Protein AF-A0A917Z8B4-F1 (afdb_monomer)

Structure (mmCIF, N/CA/C/O backbone):
data_AF-A0A917Z8B4-F1
#
_entry.id   AF-A0A917Z8B4-F1
#
loop_
_atom_site.group_PDB
_atom_site.id
_atom_site.type_symbol
_atom_site.label_atom_id
_atom_site.label_alt_id
_atom_site.label_comp_id
_atom_site.label_asym_id
_atom_site.label_entity_id
_atom_site.label_seq_id
_atom_site.pdbx_PDB_ins_code
_atom_site.Cartn_x
_atom_site.Cartn_y
_atom_site.Cartn_z
_atom_site.occupancy
_atom_site.B_iso_or_equiv
_atom_site.auth_seq_id
_atom_site.auth_comp_id
_atom_site.auth_asym_id
_atom_site.auth_atom_id
_atom_site.pdbx_PDB_model_num
ATOM 1 N N . MET A 1 1 ? 11.035 25.679 -66.181 1.00 44.72 1 MET A N 1
ATOM 2 C CA . MET A 1 1 ? 10.700 24.884 -64.980 1.00 44.72 1 MET A CA 1
ATOM 3 C C . MET A 1 1 ? 11.569 25.424 -63.856 1.00 44.72 1 MET A C 1
ATOM 5 O O . MET A 1 1 ? 12.742 25.110 -63.830 1.00 44.72 1 MET A O 1
ATOM 9 N N . TRP A 1 2 ? 11.147 26.369 -63.023 1.00 44.72 2 TRP A N 1
ATOM 10 C CA . TRP A 1 2 ? 9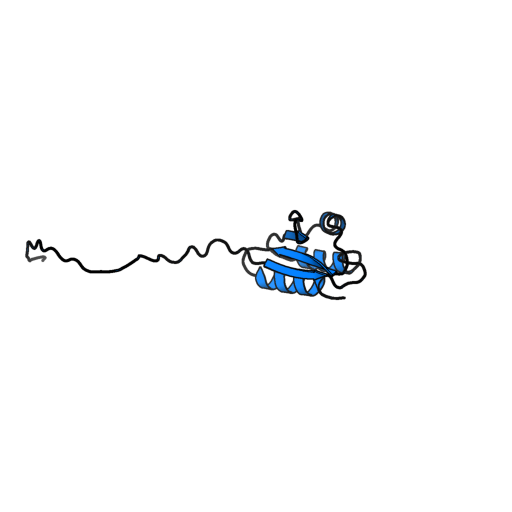.811 26.714 -62.537 1.00 44.72 2 TRP A CA 1
ATOM 11 C C . TRP A 1 2 ? 9.504 28.192 -62.792 1.00 44.72 2 TRP A C 1
ATOM 13 O O . TRP A 1 2 ? 10.348 29.051 -62.566 1.00 44.72 2 TRP A O 1
ATOM 23 N N . GLY A 1 3 ? 8.317 28.459 -63.328 1.00 38.75 3 GLY A N 1
ATOM 24 C CA . GLY A 1 3 ? 7.800 29.804 -63.521 1.00 38.75 3 GLY A CA 1
ATOM 25 C C . GLY A 1 3 ? 6.775 30.153 -62.451 1.00 38.75 3 GLY A C 1
ATOM 26 O O . GLY A 1 3 ? 6.133 29.254 -61.914 1.00 38.75 3 GLY A O 1
ATOM 27 N N . MET A 1 4 ? 6.595 31.469 -62.297 1.00 42.03 4 MET A N 1
ATOM 28 C CA . MET A 1 4 ? 5.368 32.150 -61.867 1.00 42.03 4 MET A CA 1
ATOM 29 C C . MET A 1 4 ? 4.984 31.989 -60.384 1.00 42.03 4 MET A C 1
ATOM 31 O O . MET A 1 4 ? 5.083 30.917 -59.817 1.00 42.03 4 MET A O 1
ATOM 35 N N . SER A 1 5 ? 4.435 32.976 -59.686 1.00 41.66 5 SER A N 1
ATOM 36 C CA . SER A 1 5 ? 4.150 34.390 -59.943 1.00 41.66 5 SER A CA 1
ATOM 37 C C . SER A 1 5 ? 3.383 34.891 -58.710 1.00 41.66 5 SER A C 1
ATOM 39 O O . SER A 1 5 ? 2.637 34.106 -58.131 1.00 41.66 5 SER A O 1
ATOM 41 N N . CYS A 1 6 ? 3.463 36.199 -58.435 1.00 38.22 6 CYS A N 1
ATOM 42 C CA . CYS A 1 6 ? 2.499 37.001 -57.659 1.00 38.22 6 CYS A CA 1
ATOM 43 C C . CYS A 1 6 ? 2.377 36.702 -56.147 1.00 38.22 6 CYS A C 1
ATOM 45 O O . CYS A 1 6 ? 2.420 35.565 -55.714 1.00 38.22 6 CYS A O 1
ATOM 47 N N . SER A 1 7 ? 2.125 37.648 -55.249 1.00 43.62 7 SER A N 1
ATOM 48 C CA . SER A 1 7 ? 2.038 39.109 -55.284 1.00 43.62 7 SER A CA 1
ATOM 49 C C . SER A 1 7 ? 1.885 39.568 -53.832 1.00 43.62 7 SER A C 1
ATOM 51 O O . SER A 1 7 ? 1.403 38.819 -52.982 1.00 43.62 7 SER A O 1
ATOM 53 N N . ASP A 1 8 ? 2.256 40.820 -53.587 1.00 50.66 8 ASP A N 1
ATOM 54 C CA . ASP A 1 8 ? 1.928 41.600 -52.398 1.00 50.66 8 ASP A CA 1
ATOM 55 C C . ASP A 1 8 ? 0.488 41.436 -51.896 1.00 50.66 8 ASP A C 1
ATOM 57 O O . ASP A 1 8 ? -0.464 41.316 -52.672 1.00 50.66 8 ASP A O 1
ATOM 61 N N . GLY A 1 9 ? 0.311 41.564 -50.580 1.00 38.00 9 GLY A N 1
ATOM 62 C CA . GLY A 1 9 ? -1.023 41.657 -50.002 1.00 38.00 9 GLY A CA 1
ATOM 63 C C . GLY A 1 9 ? -1.060 41.793 -48.489 1.00 38.00 9 GLY A C 1
ATOM 64 O O . GLY A 1 9 ? -1.542 40.901 -47.801 1.00 38.00 9 GLY A O 1
ATOM 65 N N . ILE A 1 10 ? -0.626 42.941 -47.963 1.00 54.75 10 ILE A N 1
ATOM 66 C CA . ILE A 1 10 ? -1.093 43.434 -46.659 1.00 54.75 10 ILE A CA 1
ATOM 67 C C . ILE A 1 10 ? -2.625 43.398 -46.649 1.00 54.75 10 ILE A C 1
ATOM 69 O O . ILE A 1 10 ? -3.246 44.007 -47.523 1.00 54.75 10 ILE A O 1
ATOM 73 N N . LYS A 1 11 ? -3.232 42.773 -45.632 1.00 42.19 11 LYS A N 1
ATOM 74 C CA . LYS A 1 11 ? -4.537 43.187 -45.090 1.00 42.19 11 LYS A CA 1
ATOM 75 C C . LYS A 1 11 ? -4.777 42.620 -43.691 1.00 42.19 11 LYS A C 1
ATOM 77 O O . LYS A 1 11 ? -4.861 41.418 -43.473 1.00 42.19 11 LYS A O 1
ATOM 82 N N . SER A 1 12 ? -4.923 43.565 -42.770 1.00 50.19 12 SER A N 1
ATOM 83 C CA . SER A 1 12 ? -5.615 43.475 -41.489 1.00 50.19 12 SER A CA 1
ATOM 84 C C . SER A 1 12 ? -6.795 42.498 -41.489 1.00 50.19 12 SER A C 1
ATOM 86 O O . SER A 1 12 ? -7.705 42.614 -42.313 1.00 50.19 12 SER A O 1
ATOM 88 N N . GLY A 1 13 ? -6.830 41.620 -40.493 1.00 35.19 13 GLY A N 1
ATOM 89 C CA . GLY A 1 13 ? -7.966 40.756 -40.214 1.00 35.19 13 GLY A CA 1
ATOM 90 C C . GLY A 1 13 ? -7.941 40.308 -38.763 1.00 35.19 13 GLY A C 1
ATOM 91 O O . GLY A 1 13 ? -7.305 39.320 -38.424 1.00 35.19 13 GLY A O 1
ATOM 92 N N . PHE A 1 14 ? -8.648 41.038 -37.907 1.00 46.41 14 PHE A N 1
ATOM 93 C CA . PHE A 1 14 ? -9.092 40.541 -36.612 1.00 46.41 14 PHE A CA 1
ATOM 94 C C . PHE A 1 14 ? -9.931 39.272 -36.840 1.00 46.41 14 PHE A C 1
ATOM 96 O O . PHE A 1 14 ? -11.020 39.352 -37.412 1.00 46.41 14 PHE A O 1
ATOM 103 N N . ARG A 1 15 ? -9.437 38.100 -36.422 1.00 49.62 15 ARG A N 1
ATOM 104 C CA . ARG A 1 15 ? -10.249 36.887 -36.249 1.00 49.62 15 ARG A CA 1
ATOM 105 C C . ARG A 1 15 ? -9.830 36.153 -34.974 1.00 49.62 15 ARG A C 1
ATOM 107 O O . ARG A 1 15 ? -8.716 35.668 -34.848 1.00 49.62 15 ARG A O 1
ATOM 114 N N . HIS A 1 16 ? -10.775 36.162 -34.042 1.00 42.09 16 HIS A N 1
ATOM 115 C CA . HIS A 1 16 ? -11.058 35.225 -32.963 1.00 42.09 16 HIS A CA 1
ATOM 116 C C . HIS A 1 16 ? -10.247 33.922 -32.922 1.00 42.09 16 HIS A C 1
ATOM 118 O O . HIS A 1 16 ? -10.199 33.185 -33.899 1.00 42.09 16 HIS A O 1
ATOM 124 N N . GLY A 1 17 ? -9.795 33.592 -31.708 1.00 49.34 17 GLY A N 1
ATOM 125 C CA . GLY A 1 17 ? -9.881 32.239 -31.167 1.00 49.34 17 GLY A CA 1
ATOM 126 C C . GLY A 1 17 ? -9.034 31.176 -31.853 1.00 49.34 17 GLY A C 1
ATOM 127 O O . GLY A 1 17 ? -9.486 30.471 -32.743 1.00 49.34 17 GLY A O 1
ATOM 128 N N . SER A 1 18 ? -7.861 30.933 -31.295 1.00 45.62 18 SER A N 1
ATOM 129 C CA . SER A 1 18 ? -7.471 29.561 -30.979 1.00 45.62 18 SER A CA 1
ATOM 130 C C . SER A 1 18 ? -6.491 29.635 -29.821 1.00 45.62 18 SER A C 1
ATOM 132 O O . SER A 1 18 ? -5.311 29.927 -29.988 1.00 45.62 18 SER A O 1
ATOM 134 N N . GLY A 1 19 ? -7.017 29.434 -28.609 1.00 47.03 19 GLY A N 1
ATOM 135 C CA . GLY A 1 19 ? -6.178 28.959 -27.525 1.00 47.03 19 GLY A CA 1
ATOM 136 C C . GLY A 1 19 ? -5.548 27.677 -28.037 1.00 47.03 19 GLY A C 1
ATOM 137 O O . GLY A 1 19 ? -6.253 26.699 -28.281 1.00 47.03 19 GLY A O 1
ATOM 138 N N . TRP A 1 20 ? -4.247 27.722 -28.300 1.00 43.09 20 TRP A N 1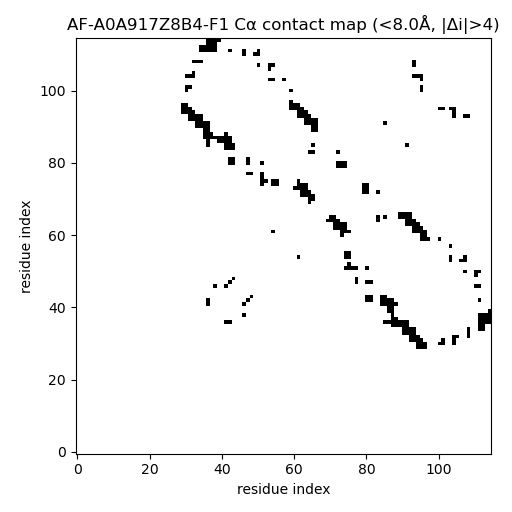
ATOM 139 C CA . TRP A 1 20 ? -3.469 26.522 -28.528 1.00 43.09 20 TRP A CA 1
ATOM 140 C C . TRP A 1 20 ? -3.469 25.770 -27.197 1.00 43.09 20 TRP A C 1
ATOM 142 O O . TRP A 1 20 ? -2.584 25.931 -26.361 1.00 43.09 20 TRP A O 1
ATOM 152 N N . SER A 1 21 ? -4.523 24.995 -26.963 1.00 60.34 21 SER A N 1
ATOM 153 C CA . SER A 1 21 ? -4.525 23.927 -25.982 1.00 60.34 21 SER A CA 1
ATOM 154 C C . SER A 1 21 ? -3.667 22.835 -26.594 1.00 60.34 21 SER A C 1
ATOM 156 O O . SER A 1 21 ? -4.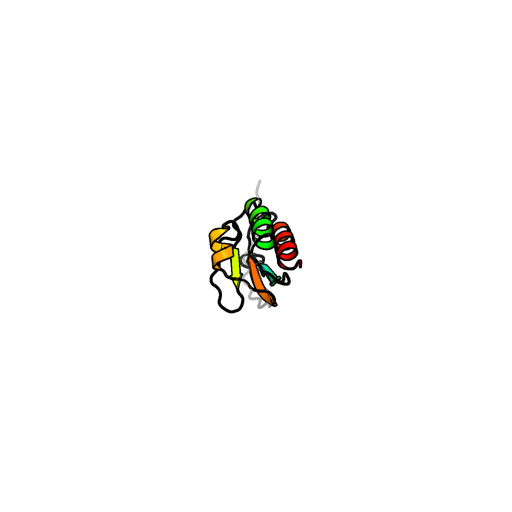167 21.919 -27.245 1.00 60.34 21 SER A O 1
ATOM 158 N N . GLY A 1 22 ? -2.348 22.983 -26.444 1.00 53.81 22 GLY A N 1
ATOM 159 C CA . GLY A 1 22 ? -1.448 21.849 -26.607 1.00 53.81 22 GLY A CA 1
ATOM 160 C C . GLY A 1 22 ? -1.981 20.703 -25.745 1.00 53.81 22 GLY A C 1
ATOM 161 O O . GLY A 1 22 ? -2.700 20.980 -24.775 1.00 53.81 22 GLY A O 1
ATOM 162 N N . PRO A 1 23 ? -1.709 19.434 -26.095 1.00 52.69 23 PRO A N 1
ATOM 163 C CA . PRO A 1 23 ? -2.117 18.339 -25.229 1.00 52.69 23 PRO A CA 1
ATOM 164 C C . PRO A 1 23 ? -1.608 18.679 -23.830 1.00 52.69 23 PRO A C 1
ATOM 166 O O . PRO A 1 23 ? -0.423 18.979 -23.667 1.00 52.69 23 PRO A O 1
ATOM 169 N N . ALA A 1 24 ? -2.523 18.762 -22.859 1.00 50.44 24 ALA A N 1
ATOM 170 C CA . ALA A 1 24 ? -2.138 18.856 -21.462 1.00 50.44 24 ALA A CA 1
ATOM 171 C C . ALA A 1 24 ? -1.054 17.800 -21.257 1.00 50.44 24 ALA A C 1
ATOM 173 O O . ALA A 1 24 ? -1.234 16.675 -21.725 1.00 50.44 24 ALA A O 1
ATOM 174 N N . HIS A 1 25 ? 0.088 18.188 -20.691 1.00 46.69 25 HIS A N 1
ATOM 175 C CA . HIS A 1 25 ? 1.157 17.244 -20.414 1.00 46.69 25 HIS A CA 1
ATOM 176 C C . HIS A 1 25 ? 0.525 16.021 -19.731 1.00 46.69 25 HIS A C 1
ATOM 178 O O . HIS A 1 25 ? -0.074 16.147 -18.670 1.00 46.69 25 HIS A O 1
ATOM 184 N N . GLU A 1 26 ? 0.605 14.863 -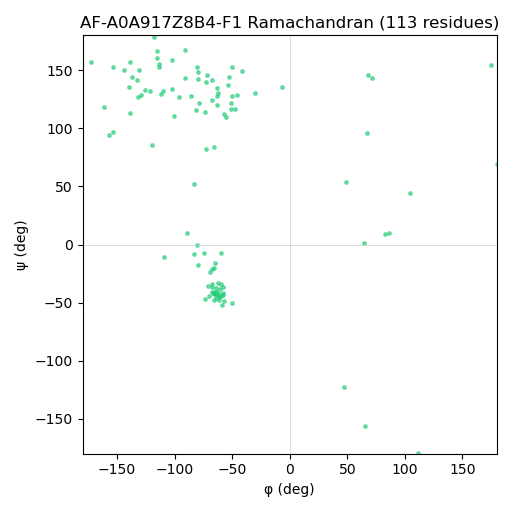20.390 1.00 47.97 26 GLU A N 1
ATOM 185 C CA . GLU A 1 26 ? 0.241 13.534 -19.867 1.00 47.97 26 GLU A CA 1
ATOM 186 C C . GLU A 1 26 ? 1.090 13.192 -18.620 1.00 47.97 26 GLU A C 1
ATOM 188 O O . GLU A 1 26 ? 0.852 12.209 -17.926 1.00 47.97 26 GLU A O 1
ATOM 193 N N . GLU A 1 27 ? 2.084 14.026 -18.307 1.00 52.03 27 GLU A N 1
ATOM 194 C CA . GLU A 1 27 ? 2.860 13.979 -17.081 1.00 52.03 27 GLU A CA 1
ATOM 195 C C . GLU A 1 27 ? 2.007 14.337 -15.854 1.00 52.03 27 GLU A C 1
ATOM 197 O O . GLU A 1 27 ? 1.453 15.428 -15.724 1.00 52.03 27 GLU A O 1
ATOM 202 N N . ASP A 1 28 ? 2.035 13.396 -14.911 1.00 53.84 28 ASP A N 1
ATOM 203 C CA . ASP A 1 28 ? 1.924 13.597 -13.465 1.00 53.84 28 ASP A CA 1
ATOM 204 C C . ASP A 1 28 ? 0.592 13.240 -12.785 1.00 53.84 28 ASP A C 1
ATOM 206 O O . ASP A 1 28 ? 0.090 13.914 -11.882 1.00 53.84 28 ASP A O 1
ATOM 210 N N . ARG A 1 29 ? 0.034 12.081 -13.144 1.00 64.62 29 ARG A N 1
ATOM 211 C CA . ARG A 1 29 ? -0.706 11.273 -12.163 1.00 64.62 29 ARG A CA 1
ATOM 212 C C . ARG A 1 29 ? -0.030 9.923 -12.032 1.00 64.62 29 ARG A C 1
ATOM 214 O O . ARG A 1 29 ? -0.436 8.976 -12.696 1.00 64.62 29 ARG A O 1
ATOM 221 N N . MET A 1 30 ? 0.983 9.836 -11.167 1.00 80.94 30 MET A N 1
ATOM 222 C CA . MET A 1 30 ? 1.497 8.541 -10.717 1.00 80.94 30 MET A CA 1
ATOM 223 C C . MET A 1 30 ? 0.305 7.699 -10.222 1.00 80.94 30 MET A C 1
ATOM 225 O O . MET A 1 30 ? -0.363 8.123 -9.269 1.00 80.94 30 MET A O 1
ATOM 229 N N . PRO A 1 31 ? 0.000 6.557 -10.869 1.00 95.31 31 PRO A N 1
ATOM 230 C CA . PRO A 1 31 ? -1.117 5.713 -10.480 1.00 95.31 31 PRO A CA 1
ATOM 231 C C . PRO A 1 31 ? -1.040 5.342 -9.000 1.00 95.31 31 PRO A C 1
ATOM 233 O O . PRO A 1 31 ? 0.024 5.019 -8.465 1.00 95.31 31 PRO A O 1
ATOM 236 N N . GLU A 1 32 ? -2.186 5.392 -8.323 1.00 97.06 32 GLU A N 1
ATOM 237 C CA . GLU A 1 32 ? -2.280 5.024 -6.917 1.00 97.06 32 GLU A CA 1
ATOM 238 C C . GLU A 1 32 ? -3.536 4.209 -6.614 1.00 97.06 32 GLU A C 1
ATOM 240 O O . GLU A 1 32 ? -4.543 4.267 -7.330 1.00 97.06 32 GLU A O 1
ATOM 245 N N . ARG A 1 33 ? -3.479 3.448 -5.520 1.00 98.12 33 ARG A N 1
ATOM 246 C CA . ARG A 1 33 ? -4.639 2.802 -4.901 1.00 98.12 33 ARG A CA 1
ATOM 247 C C . ARG A 1 33 ? -4.663 3.131 -3.423 1.00 98.12 33 ARG A C 1
ATOM 249 O O . ARG A 1 33 ? -3.669 2.950 -2.725 1.00 98.12 33 ARG A O 1
ATOM 256 N N . LYS A 1 34 ? -5.812 3.609 -2.954 1.00 98.06 34 LYS A N 1
ATOM 257 C CA . LYS A 1 34 ? -6.102 3.770 -1.529 1.00 98.06 34 LYS A CA 1
ATOM 258 C C . LYS A 1 34 ? -6.880 2.553 -1.066 1.00 98.06 34 LYS A C 1
ATOM 260 O O . LYS A 1 34 ? -7.885 2.208 -1.682 1.00 98.06 34 LYS A O 1
ATOM 265 N N . VAL A 1 35 ? -6.409 1.910 -0.007 1.00 98.25 35 VAL A N 1
ATOM 266 C CA . VAL A 1 35 ? -7.011 0.685 0.517 1.00 98.25 35 VAL A CA 1
ATOM 267 C C . VAL A 1 35 ? -7.017 0.713 2.037 1.00 98.25 35 VAL A C 1
ATOM 269 O O . VAL A 1 35 ? -6.027 1.086 2.666 1.00 98.25 35 VAL A O 1
ATOM 272 N N . THR A 1 36 ? -8.149 0.327 2.613 1.00 98.31 36 THR A N 1
ATOM 273 C CA . THR A 1 36 ? -8.286 0.074 4.046 1.00 98.31 36 THR A CA 1
ATOM 274 C C . THR A 1 36 ? -7.856 -1.358 4.328 1.00 98.31 36 THR A C 1
ATOM 276 O O . THR A 1 36 ? -8.324 -2.286 3.667 1.00 98.31 36 THR A O 1
ATOM 279 N N . VAL A 1 37 ? -6.953 -1.536 5.287 1.00 97.88 37 VAL A N 1
ATOM 280 C CA . VAL A 1 37 ? -6.496 -2.862 5.705 1.00 97.88 37 VAL A CA 1
ATOM 281 C C . VAL A 1 37 ? -7.543 -3.478 6.621 1.00 97.88 37 VAL A C 1
ATOM 283 O O . VAL A 1 37 ? -7.862 -2.906 7.654 1.00 97.88 37 VAL A O 1
ATOM 286 N N . VAL A 1 38 ? -8.078 -4.641 6.253 1.00 96.25 38 VAL A N 1
ATOM 287 C CA . VAL A 1 38 ? -9.190 -5.275 6.993 1.00 96.25 38 VAL A CA 1
ATOM 288 C C . VAL A 1 38 ? -8.780 -6.526 7.770 1.00 96.25 38 VAL A C 1
ATOM 290 O O . VAL A 1 38 ? -9.555 -7.010 8.588 1.00 96.25 38 VAL A O 1
ATOM 293 N N . ALA A 1 39 ? -7.570 -7.044 7.545 1.00 95.44 39 ALA A N 1
ATOM 294 C CA . ALA A 1 39 ? -7.041 -8.165 8.312 1.00 95.44 39 ALA A CA 1
ATOM 295 C C . ALA A 1 39 ? -6.874 -7.785 9.792 1.00 95.44 39 ALA A C 1
ATOM 297 O O . ALA A 1 39 ? -6.300 -6.738 10.097 1.00 95.44 39 ALA A O 1
ATOM 298 N N . GLU A 1 40 ? -7.295 -8.659 10.712 1.00 95.50 40 GLU A N 1
ATOM 299 C CA . GLU A 1 40 ? -7.262 -8.395 12.166 1.00 95.50 40 GLU A CA 1
ATOM 300 C C . GLU A 1 40 ? -5.847 -8.111 12.693 1.00 95.50 40 GLU A C 1
ATOM 302 O O . GLU A 1 40 ? -5.631 -7.290 13.581 1.00 95.50 40 GLU A O 1
ATOM 307 N N . VAL A 1 41 ? -4.846 -8.768 12.107 1.00 95.62 41 VAL A N 1
ATOM 308 C CA . VAL A 1 41 ? -3.429 -8.559 12.443 1.00 95.62 41 VAL A CA 1
ATOM 309 C C . VAL A 1 41 ? -2.830 -7.315 11.770 1.00 95.62 41 VAL A C 1
ATOM 311 O O . VAL A 1 41 ? -1.647 -7.024 11.951 1.00 95.62 41 VAL A O 1
ATOM 314 N N . GLY A 1 42 ? -3.612 -6.584 10.974 1.00 96.50 42 GLY A N 1
ATOM 315 C CA . GLY A 1 42 ? -3.131 -5.523 10.095 1.00 96.50 42 GLY A CA 1
ATOM 316 C C . GLY A 1 42 ? -2.228 -6.055 8.978 1.00 96.50 42 GLY A C 1
ATOM 317 O O . GLY A 1 42 ? -2.254 -7.240 8.629 1.00 96.50 42 GLY A O 1
ATOM 318 N N . LEU A 1 43 ? -1.362 -5.194 8.436 1.00 96.62 43 LEU A N 1
ATOM 319 C CA . LEU A 1 43 ? -0.375 -5.587 7.423 1.00 96.62 43 LEU A CA 1
ATOM 320 C C . LEU A 1 43 ? 0.876 -6.202 8.082 1.00 96.62 43 LEU A C 1
ATOM 322 O O . LEU A 1 43 ? 2.004 -5.802 7.807 1.00 96.62 43 LEU A O 1
ATOM 326 N N . HIS A 1 44 ? 0.662 -7.195 8.952 1.00 94.88 44 HIS A N 1
ATOM 327 C CA . HIS A 1 44 ? 1.693 -7.976 9.647 1.00 94.88 44 HIS A CA 1
ATOM 328 C C . HIS A 1 44 ? 1.612 -9.464 9.267 1.00 94.88 44 HIS A C 1
ATOM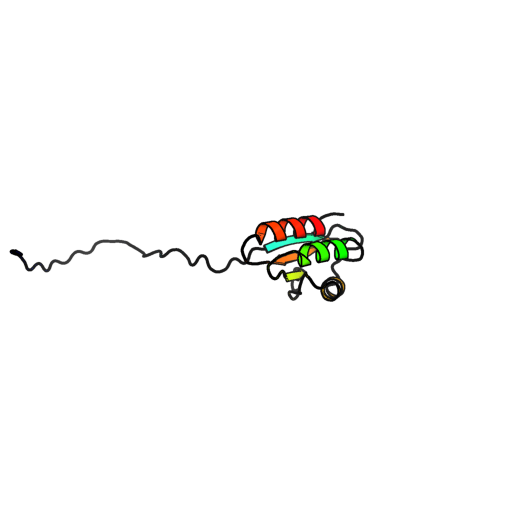 330 O O . HIS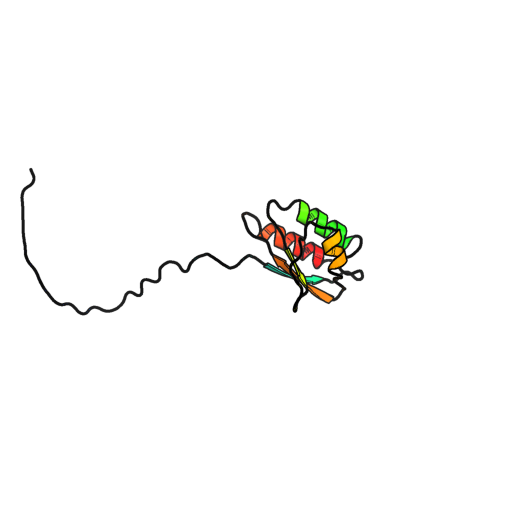 A 1 44 ? 0.769 -9.874 8.471 1.00 94.88 44 HIS A O 1
ATOM 336 N N . ALA A 1 45 ? 2.512 -10.290 9.815 1.00 92.94 45 ALA A N 1
ATOM 337 C CA . ALA A 1 45 ? 2.500 -11.753 9.695 1.00 92.94 45 ALA A CA 1
ATOM 338 C C . ALA A 1 45 ? 2.276 -12.270 8.250 1.00 92.94 45 ALA A C 1
ATOM 340 O O . ALA A 1 45 ? 3.061 -11.977 7.344 1.00 92.94 45 ALA A O 1
ATOM 341 N N . ARG A 1 46 ? 1.231 -13.083 8.021 1.00 96.06 46 ARG A N 1
ATOM 342 C CA . ARG A 1 46 ? 0.915 -13.658 6.701 1.00 96.06 46 ARG A CA 1
ATOM 343 C C . ARG A 1 46 ? 0.499 -12.596 5.671 1.00 96.06 46 ARG A C 1
ATOM 345 O O . ARG A 1 46 ? 1.069 -12.660 4.577 1.00 96.06 46 ARG A O 1
ATOM 352 N N . PRO A 1 47 ? -0.418 -11.648 5.969 1.00 96.31 47 PRO A N 1
ATOM 353 C CA . PRO A 1 47 ? -0.723 -10.528 5.076 1.00 96.31 47 PRO A CA 1
ATOM 354 C C . PRO A 1 47 ? 0.523 -9.784 4.585 1.00 96.31 47 PRO A C 1
ATOM 356 O O . PRO A 1 47 ? 0.725 -9.685 3.375 1.00 96.31 47 PRO A O 1
ATOM 359 N N . ALA A 1 48 ? 1.423 -9.384 5.494 1.00 97.38 48 ALA A N 1
ATOM 360 C CA . ALA A 1 48 ? 2.677 -8.707 5.138 1.00 97.38 48 ALA A CA 1
ATOM 361 C C . ALA A 1 48 ? 3.533 -9.536 4.177 1.00 97.38 48 ALA A C 1
ATOM 363 O O . ALA A 1 48 ? 3.998 -9.051 3.146 1.00 97.38 48 ALA A O 1
ATOM 364 N N . ALA A 1 49 ? 3.721 -10.818 4.498 1.00 97.44 49 ALA A N 1
ATOM 365 C CA . ALA A 1 49 ? 4.546 -11.698 3.689 1.00 97.44 49 ALA A CA 1
ATOM 366 C C . ALA A 1 49 ? 3.950 -11.899 2.284 1.00 97.44 49 ALA A C 1
ATOM 368 O O . ALA A 1 49 ? 4.694 -11.972 1.310 1.00 97.44 49 ALA A O 1
ATOM 369 N N . THR A 1 50 ? 2.622 -11.988 2.157 1.00 97.88 50 THR A N 1
ATOM 370 C CA . THR A 1 50 ? 1.946 -12.103 0.853 1.00 97.88 50 THR A CA 1
ATOM 371 C C . THR A 1 50 ? 2.043 -10.807 0.061 1.00 97.88 50 THR A C 1
ATOM 373 O O . THR A 1 50 ? 2.399 -10.860 -1.114 1.00 97.88 50 THR A O 1
ATOM 376 N N . PHE A 1 51 ? 1.812 -9.669 0.713 1.00 98.50 51 PHE A N 1
ATOM 377 C CA . PHE A 1 51 ? 1.917 -8.346 0.107 1.00 98.50 51 PHE A CA 1
ATOM 378 C C . PHE A 1 51 ? 3.323 -8.092 -0.446 1.00 98.50 51 PHE A C 1
ATOM 380 O O . PHE A 1 51 ? 3.485 -7.815 -1.631 1.00 98.50 51 PHE A O 1
ATOM 387 N N . VAL A 1 52 ? 4.358 -8.301 0.374 1.00 98.50 52 VAL A N 1
ATOM 388 C CA . VAL A 1 52 ? 5.756 -8.109 -0.039 1.00 98.50 52 VAL A CA 1
ATOM 389 C C . VAL A 1 52 ? 6.142 -9.072 -1.157 1.00 98.50 52 VAL A C 1
ATOM 391 O O . VAL A 1 52 ? 6.802 -8.661 -2.103 1.00 98.50 52 VAL A O 1
ATOM 394 N N . ARG A 1 53 ? 5.712 -10.341 -1.103 1.00 98.44 53 ARG A N 1
ATOM 395 C CA . ARG A 1 53 ? 5.972 -11.310 -2.185 1.00 98.44 53 ARG A CA 1
ATOM 396 C C . ARG A 1 53 ? 5.335 -10.917 -3.516 1.00 98.44 53 ARG A C 1
ATOM 398 O O . ARG A 1 53 ? 5.868 -11.296 -4.554 1.00 98.44 53 ARG A O 1
ATOM 405 N N . ALA A 1 54 ? 4.181 -10.257 -3.499 1.00 98.38 54 ALA A N 1
ATOM 406 C CA . ALA A 1 54 ? 3.576 -9.719 -4.712 1.00 98.38 54 ALA A CA 1
ATOM 407 C C . ALA A 1 54 ? 4.352 -8.479 -5.181 1.00 98.38 54 ALA A C 1
ATOM 409 O O . ALA A 1 54 ? 4.779 -8.420 -6.331 1.00 98.38 54 ALA A O 1
ATOM 410 N N . ALA A 1 55 ? 4.664 -7.556 -4.265 1.00 98.38 55 ALA A N 1
ATOM 411 C CA . ALA A 1 55 ? 5.400 -6.333 -4.577 1.00 98.38 55 ALA A CA 1
ATOM 412 C C . ALA A 1 55 ? 6.800 -6.615 -5.151 1.00 98.38 55 ALA A C 1
ATOM 414 O O . ALA A 1 55 ? 7.235 -5.939 -6.080 1.00 98.38 55 ALA A O 1
ATOM 415 N N . THR A 1 56 ? 7.513 -7.631 -4.655 1.00 98.25 56 THR A N 1
ATOM 416 C CA . THR A 1 56 ? 8.856 -7.987 -5.147 1.00 98.25 56 THR A CA 1
ATOM 417 C C . THR A 1 56 ? 8.864 -8.536 -6.572 1.00 98.25 56 THR A C 1
ATOM 419 O O . THR A 1 56 ? 9.904 -8.472 -7.224 1.00 98.25 56 THR A O 1
ATOM 422 N N . LYS A 1 57 ? 7.731 -9.040 -7.078 1.00 98.00 57 LYS A N 1
ATOM 423 C CA . LYS A 1 57 ? 7.590 -9.478 -8.478 1.00 98.00 57 LYS A CA 1
ATOM 424 C C . LYS A 1 57 ? 7.364 -8.314 -9.440 1.00 98.00 57 LYS A C 1
ATOM 426 O O . LYS A 1 57 ? 7.538 -8.497 -10.643 1.00 98.00 57 LYS A O 1
ATOM 431 N N . ALA A 1 58 ? 6.970 -7.146 -8.931 1.00 97.25 58 ALA A N 1
ATOM 432 C CA . ALA A 1 58 ? 6.725 -5.976 -9.755 1.00 97.25 58 ALA A CA 1
ATOM 433 C C . ALA A 1 58 ? 8.025 -5.539 -10.463 1.00 97.25 58 ALA A C 1
ATOM 435 O O . ALA A 1 58 ? 9.059 -5.382 -9.796 1.00 97.25 58 ALA A O 1
ATOM 436 N N . PRO A 1 59 ? 7.996 -5.304 -11.789 1.00 95.88 59 PRO A N 1
ATOM 437 C CA . PRO A 1 59 ? 9.170 -4.863 -12.544 1.00 95.88 59 PRO A CA 1
ATOM 438 C C . PRO A 1 59 ? 9.529 -3.386 -12.305 1.00 95.88 59 PRO A C 1
ATOM 440 O O . PRO A 1 59 ? 10.578 -2.943 -12.760 1.00 95.88 59 PRO A O 1
ATOM 443 N N . MET A 1 60 ? 8.684 -2.635 -11.594 1.00 96.81 60 MET A N 1
ATOM 444 C CA . MET A 1 60 ? 8.871 -1.228 -11.231 1.00 96.81 60 MET A CA 1
ATOM 445 C C . MET A 1 60 ? 8.993 -1.039 -9.722 1.00 96.81 60 MET A C 1
ATOM 447 O O . MET A 1 60 ? 8.670 -1.943 -8.947 1.00 96.81 60 MET A O 1
ATOM 451 N N . ASP A 1 61 ? 9.432 0.140 -9.298 1.00 97.31 61 ASP A N 1
ATOM 452 C CA . ASP A 1 61 ? 9.371 0.527 -7.895 1.00 97.31 61 ASP A CA 1
ATOM 453 C C . ASP A 1 61 ? 7.924 0.711 -7.438 1.00 97.31 61 ASP A C 1
ATOM 455 O O . ASP A 1 61 ? 7.060 1.191 -8.172 1.00 97.31 61 ASP A O 1
ATOM 459 N N . VAL A 1 62 ? 7.670 0.285 -6.202 1.00 98.31 62 VAL A N 1
ATOM 460 C CA . VAL A 1 62 ? 6.358 0.366 -5.570 1.00 98.31 62 VAL A CA 1
ATOM 461 C C . VAL A 1 62 ? 6.548 0.958 -4.186 1.00 98.31 62 VAL A C 1
ATOM 463 O O . VAL A 1 62 ? 7.351 0.459 -3.391 1.00 98.31 62 VAL A O 1
ATOM 466 N N . THR A 1 63 ? 5.797 2.012 -3.893 1.00 98.44 63 THR A N 1
ATOM 467 C CA . THR A 1 63 ? 5.802 2.665 -2.586 1.00 98.44 63 THR A CA 1
ATOM 468 C C . THR A 1 63 ? 4.469 2.490 -1.881 1.00 98.44 63 THR A C 1
ATOM 470 O O . THR A 1 63 ? 3.427 2.317 -2.517 1.00 98.44 63 THR A O 1
ATOM 473 N N . VAL A 1 64 ? 4.504 2.523 -0.554 1.00 98.31 64 VAL A N 1
ATOM 474 C CA . VAL A 1 64 ? 3.310 2.505 0.289 1.00 98.31 64 VAL A CA 1
ATOM 475 C C . VAL A 1 64 ? 3.451 3.511 1.425 1.00 98.31 64 VAL A C 1
ATOM 477 O O . VAL A 1 64 ? 4.546 3.713 1.935 1.00 98.31 64 VAL A O 1
ATOM 480 N N . ALA A 1 65 ? 2.359 4.155 1.820 1.00 98.31 65 ALA A N 1
ATOM 481 C CA . ALA A 1 65 ? 2.330 5.091 2.942 1.00 98.31 65 ALA A CA 1
ATOM 482 C C . ALA A 1 65 ? 1.004 4.991 3.699 1.00 98.31 65 ALA A C 1
ATOM 484 O O . ALA A 1 65 ? -0.032 4.716 3.094 1.00 98.31 65 ALA A O 1
ATOM 485 N N . LYS A 1 66 ? 1.016 5.274 5.007 1.00 97.75 66 LYS A N 1
ATOM 486 C CA . LYS A 1 66 ? -0.213 5.478 5.793 1.00 97.75 66 LYS A CA 1
ATOM 487 C C . LYS A 1 66 ? -0.862 6.813 5.434 1.00 97.75 66 LYS A C 1
ATOM 489 O O . LYS A 1 66 ? -0.174 7.799 5.166 1.00 97.75 66 LYS A O 1
ATOM 494 N N . VAL A 1 67 ? -2.189 6.862 5.468 1.00 94.31 67 VAL A N 1
ATOM 495 C CA . VAL A 1 67 ? -2.958 8.090 5.242 1.00 94.31 67 VAL A CA 1
ATOM 496 C C . VAL A 1 67 ? -3.833 8.383 6.466 1.00 94.31 67 VAL A C 1
ATOM 498 O O . VAL A 1 67 ? -4.558 7.489 6.902 1.00 94.31 67 VAL A O 1
ATOM 501 N N . PRO A 1 68 ? -3.827 9.628 6.985 1.00 91.56 68 PRO A N 1
ATOM 502 C CA . PRO A 1 68 ? -3.006 10.770 6.558 1.00 91.56 68 PRO A CA 1
ATOM 503 C C . PRO A 1 68 ? -1.567 10.743 7.115 1.00 91.56 68 PRO A C 1
ATOM 505 O O . PRO A 1 68 ? -1.326 10.239 8.206 1.00 91.56 68 PRO A O 1
ATOM 508 N N . GLY A 1 69 ? -0.628 11.365 6.388 1.00 83.75 69 GLY A N 1
ATOM 509 C CA . GLY A 1 69 ? 0.655 11.836 6.935 1.00 83.75 69 GLY A CA 1
ATOM 510 C C . GLY A 1 69 ? 1.806 10.829 7.061 1.00 83.75 69 GLY A C 1
ATOM 511 O O . GLY A 1 69 ? 2.809 11.177 7.673 1.00 83.75 69 GLY A O 1
ATOM 512 N N . GLY A 1 70 ? 1.695 9.612 6.523 1.00 90.81 70 GLY A N 1
ATOM 513 C CA . GLY A 1 70 ? 2.811 8.663 6.499 1.00 90.81 70 GLY A CA 1
ATOM 514 C C . GLY A 1 70 ? 3.807 8.948 5.374 1.00 90.81 70 GLY A C 1
ATOM 515 O O . GLY A 1 70 ? 3.405 9.283 4.258 1.00 90.81 70 GLY A O 1
ATOM 516 N N . ASP A 1 71 ? 5.097 8.755 5.651 1.00 96.19 71 ASP A N 1
ATOM 517 C CA . ASP A 1 71 ? 6.137 8.813 4.624 1.00 96.19 71 ASP A CA 1
ATOM 518 C C . ASP A 1 71 ? 6.087 7.567 3.718 1.00 96.19 71 ASP A C 1
ATOM 520 O O . ASP A 1 71 ? 5.883 6.452 4.216 1.00 96.19 71 ASP A O 1
ATOM 524 N N . PRO A 1 72 ? 6.281 7.711 2.392 1.00 97.31 72 PRO A N 1
ATOM 525 C CA . PRO A 1 72 ? 6.372 6.573 1.486 1.00 97.31 72 PRO A CA 1
ATOM 526 C C . PRO A 1 72 ? 7.576 5.679 1.793 1.00 97.31 72 PRO A C 1
ATOM 528 O O . PRO A 1 72 ? 8.718 6.134 1.825 1.00 97.31 72 PRO A O 1
ATOM 531 N N . ILE A 1 73 ? 7.318 4.382 1.947 1.00 98.50 73 ILE A N 1
ATOM 532 C CA . ILE A 1 73 ? 8.328 3.333 2.124 1.00 98.50 73 ILE A CA 1
ATOM 533 C C . ILE A 1 73 ? 8.317 2.359 0.947 1.00 98.50 73 ILE A C 1
ATOM 535 O O . ILE A 1 73 ? 7.337 2.263 0.208 1.00 98.50 73 ILE A O 1
ATOM 539 N N . ASN A 1 74 ? 9.404 1.611 0.767 1.00 98.38 74 ASN A N 1
ATOM 540 C CA . ASN A 1 74 ? 9.523 0.621 -0.298 1.00 98.38 74 ASN A CA 1
ATOM 541 C C . ASN A 1 74 ? 8.666 -0.618 0.016 1.00 98.38 74 ASN A C 1
ATOM 543 O O . ASN A 1 74 ? 8.982 -1.394 0.923 1.00 98.38 74 ASN A O 1
ATOM 547 N N . ALA A 1 75 ? 7.629 -0.852 -0.791 1.00 98.25 75 ALA A N 1
ATOM 548 C CA . ALA A 1 75 ? 6.699 -1.968 -0.622 1.00 98.25 75 ALA A CA 1
ATOM 549 C C . ALA A 1 75 ? 7.347 -3.355 -0.815 1.00 98.25 75 ALA A C 1
ATOM 551 O O . ALA A 1 75 ? 6.784 -4.371 -0.404 1.00 98.25 75 ALA A O 1
ATOM 552 N N . LYS A 1 76 ? 8.545 -3.413 -1.411 1.00 98.56 76 LYS A N 1
ATOM 553 C CA . LYS A 1 76 ? 9.332 -4.642 -1.605 1.00 98.56 76 LYS A CA 1
ATOM 554 C C . LYS A 1 76 ? 10.162 -5.028 -0.376 1.00 98.56 76 LYS A C 1
ATOM 556 O O . LYS A 1 76 ? 10.749 -6.108 -0.356 1.00 98.56 76 LYS A O 1
ATOM 561 N N . SER A 1 77 ? 10.234 -4.172 0.647 1.00 98.38 77 SER A N 1
ATOM 562 C CA 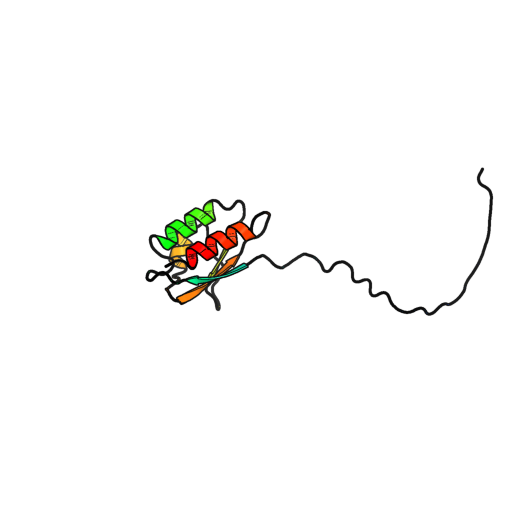. SER A 1 77 ? 11.005 -4.430 1.866 1.00 98.38 77 SER A CA 1
ATOM 563 C C . SER A 1 77 ? 10.105 -4.897 3.004 1.00 98.38 77 SER A C 1
ATOM 565 O O . SER A 1 77 ? 9.358 -4.112 3.584 1.00 98.38 77 SER A O 1
ATOM 567 N N . ILE A 1 78 ? 10.233 -6.169 3.393 1.00 97.69 78 ILE A N 1
ATOM 568 C CA . ILE A 1 78 ? 9.497 -6.708 4.546 1.00 97.69 78 ILE A CA 1
ATOM 569 C C . ILE A 1 78 ? 9.797 -5.943 5.836 1.00 97.69 78 ILE A C 1
ATOM 571 O O . ILE A 1 78 ? 8.891 -5.710 6.626 1.00 97.69 78 ILE A O 1
ATOM 575 N N . LEU A 1 79 ? 11.039 -5.493 6.037 1.00 97.88 79 LEU A N 1
ATOM 576 C CA . LEU A 1 79 ? 11.403 -4.744 7.238 1.00 97.88 79 LEU A CA 1
ATOM 577 C C . LEU A 1 79 ? 10.714 -3.379 7.283 1.00 97.88 79 LEU A C 1
ATOM 579 O O . LEU A 1 79 ? 10.213 -2.998 8.335 1.00 97.88 79 LEU A O 1
ATOM 583 N N . GLN A 1 80 ? 10.645 -2.663 6.155 1.00 98.38 80 GLN A N 1
ATOM 584 C CA . GLN A 1 80 ? 9.957 -1.370 6.120 1.00 98.38 80 GLN A CA 1
ATOM 585 C C . GLN A 1 80 ? 8.436 -1.534 6.233 1.00 98.38 80 GLN A C 1
ATOM 587 O O . GLN A 1 80 ? 7.800 -0.729 6.902 1.00 98.38 80 GLN A O 1
ATOM 592 N N . ILE A 1 81 ? 7.858 -2.589 5.646 1.00 98.12 81 ILE A N 1
ATOM 593 C CA . ILE A 1 81 ? 6.424 -2.895 5.781 1.00 98.12 81 ILE A CA 1
ATOM 594 C C . ILE A 1 81 ? 6.049 -3.160 7.239 1.00 98.12 81 ILE A C 1
ATOM 596 O O . ILE A 1 81 ? 5.063 -2.613 7.720 1.00 98.12 81 ILE A O 1
ATOM 600 N N . LEU A 1 82 ? 6.849 -3.951 7.957 1.00 96.75 82 LEU A N 1
ATOM 601 C CA . LEU A 1 82 ? 6.616 -4.198 9.381 1.00 96.75 82 LEU A CA 1
ATOM 602 C C . LEU A 1 82 ? 6.837 -2.932 10.221 1.00 96.75 82 LEU A C 1
ATOM 604 O O . LEU A 1 82 ? 6.098 -2.695 11.168 1.00 96.75 82 LEU A O 1
ATOM 608 N N . ALA A 1 83 ? 7.820 -2.099 9.865 1.00 96.50 83 ALA A N 1
ATOM 609 C CA . ALA A 1 83 ? 8.071 -0.832 10.551 1.00 96.50 83 ALA A CA 1
ATOM 610 C C . ALA A 1 83 ? 6.975 0.223 10.309 1.00 96.50 83 ALA A C 1
ATOM 612 O O . ALA A 1 83 ? 6.811 1.116 11.136 1.00 96.50 83 ALA A O 1
ATOM 613 N N . LEU A 1 84 ? 6.222 0.121 9.206 1.00 96.69 84 LEU A N 1
ATOM 614 C CA . LEU A 1 84 ? 5.097 1.011 8.911 1.00 96.69 84 LEU A CA 1
ATOM 615 C C . LEU A 1 84 ? 3.937 0.837 9.914 1.00 96.69 84 LEU A C 1
ATOM 617 O O . LEU A 1 84 ? 3.134 1.757 10.051 1.00 96.69 84 LEU A O 1
ATOM 621 N N . ASP A 1 85 ? 3.867 -0.302 10.622 1.00 96.44 85 ASP A N 1
ATOM 622 C CA . ASP A 1 85 ? 2.897 -0.588 11.696 1.00 96.44 85 ASP A CA 1
ATOM 623 C C . ASP A 1 85 ? 1.448 -0.260 11.283 1.00 96.44 85 ASP A C 1
ATOM 625 O O . ASP A 1 85 ? 0.744 0.537 11.915 1.00 96.44 85 ASP A O 1
ATOM 629 N N . VAL A 1 86 ? 1.021 -0.832 10.150 1.00 97.44 86 VAL A N 1
ATOM 630 C CA . VAL A 1 86 ? -0.342 -0.661 9.628 1.00 97.44 86 VAL A CA 1
ATOM 631 C C . VAL A 1 86 ? -1.284 -1.618 10.349 1.00 97.44 86 VAL A C 1
ATOM 633 O O . VAL A 1 86 ? -1.156 -2.841 10.220 1.00 97.44 86 VAL A O 1
ATOM 636 N N . ARG A 1 87 ? -2.235 -1.066 11.097 1.00 97.00 87 ARG A N 1
ATOM 637 C CA . ARG A 1 87 ? -3.249 -1.810 11.856 1.00 97.00 87 ARG A CA 1
ATOM 638 C C . ARG A 1 87 ? -4.518 -2.035 11.031 1.00 97.00 87 ARG A C 1
ATOM 640 O O . ARG A 1 87 ? -4.701 -1.441 9.971 1.00 97.00 87 ARG A O 1
ATOM 647 N N . GLN A 1 88 ? -5.388 -2.909 11.532 1.00 97.75 88 GLN A N 1
ATOM 648 C CA . GLN A 1 88 ? -6.746 -3.049 11.014 1.00 97.75 88 GLN A CA 1
ATOM 649 C C . GLN A 1 88 ? -7.453 -1.682 10.986 1.00 97.75 88 GLN A C 1
ATOM 651 O O . GLN A 1 88 ? -7.228 -0.840 11.856 1.00 97.75 88 GLN A O 1
ATOM 656 N N . ASP A 1 89 ? -8.283 -1.480 9.969 1.00 97.88 89 ASP A N 1
ATOM 657 C CA . ASP A 1 89 ? -9.073 -0.282 9.681 1.00 97.88 89 ASP A CA 1
ATOM 658 C C . ASP A 1 89 ? -8.249 0.978 9.352 1.00 97.88 89 ASP A C 1
ATOM 660 O O . ASP A 1 89 ? -8.807 2.032 9.037 1.00 97.88 89 ASP A O 1
ATOM 664 N N . GLU A 1 90 ? -6.916 0.885 9.326 1.00 97.81 90 GLU A N 1
ATOM 665 C CA . GLU A 1 90 ? -6.066 1.953 8.808 1.00 97.81 90 GLU A CA 1
ATOM 666 C C . GLU A 1 90 ? -6.020 1.934 7.275 1.00 97.81 90 GLU A C 1
ATOM 668 O O . GLU A 1 90 ? -6.096 0.891 6.619 1.00 97.81 90 GLU A O 1
ATOM 673 N N . THR A 1 91 ? -5.880 3.121 6.684 1.00 98.31 91 THR A N 1
ATOM 674 C CA . THR A 1 91 ? -5.797 3.286 5.230 1.00 98.31 91 THR A CA 1
ATOM 675 C C . THR A 1 91 ? -4.359 3.510 4.796 1.00 98.31 91 THR A C 1
ATOM 677 O O . THR A 1 91 ? -3.644 4.347 5.353 1.00 98.31 91 THR A O 1
ATOM 680 N N . ILE A 1 92 ? -3.961 2.800 3.746 1.00 98.44 92 ILE A N 1
ATOM 681 C CA . ILE A 1 92 ? -2.699 3.012 3.045 1.00 98.44 92 ILE A CA 1
ATOM 682 C C . ILE A 1 92 ? -2.950 3.510 1.625 1.00 98.44 92 ILE A C 1
ATOM 684 O O . ILE A 1 92 ? -3.997 3.253 1.027 1.00 98.44 92 ILE A O 1
ATOM 688 N N . VAL A 1 93 ? -1.964 4.209 1.077 1.00 98.38 93 VAL A N 1
ATOM 689 C CA . VAL A 1 93 ? -1.866 4.510 -0.348 1.00 98.38 93 VAL A CA 1
ATOM 690 C C . VAL A 1 93 ? -0.686 3.746 -0.928 1.00 98.38 93 VAL A C 1
ATOM 692 O O . VAL A 1 93 ? 0.409 3.792 -0.375 1.00 98.38 93 VAL A O 1
ATOM 695 N N . ILE A 1 94 ? -0.921 3.033 -2.023 1.00 98.50 94 ILE A N 1
ATOM 696 C CA . ILE A 1 94 ? 0.082 2.274 -2.771 1.00 98.50 94 ILE A CA 1
ATOM 697 C C . ILE A 1 94 ? 0.290 3.002 -4.093 1.00 98.50 94 ILE A C 1
ATOM 699 O O . ILE A 1 94 ? -0.698 3.354 -4.741 1.00 98.50 94 ILE A O 1
ATOM 703 N N . LYS A 1 95 ? 1.5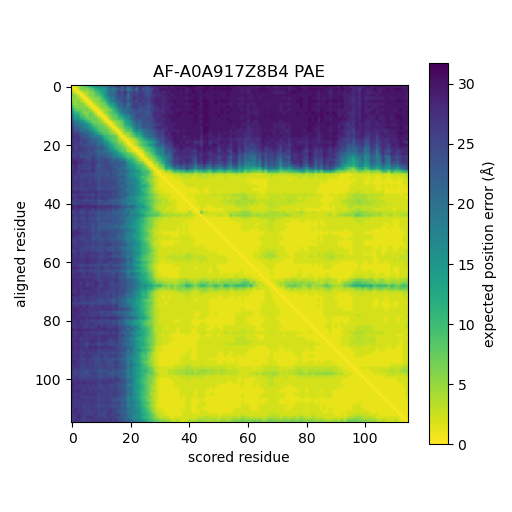43 3.240 -4.485 1.00 98.12 95 LYS A N 1
ATOM 704 C CA . LYS A 1 95 ? 1.887 3.955 -5.721 1.00 98.12 95 LYS A CA 1
ATOM 705 C C . LYS A 1 95 ? 2.959 3.215 -6.502 1.00 98.12 95 LYS A C 1
ATOM 707 O O . LYS A 1 95 ? 3.889 2.668 -5.908 1.00 98.12 95 LYS A O 1
ATOM 712 N N . ALA A 1 96 ? 2.823 3.214 -7.818 1.00 97.31 96 ALA A N 1
ATOM 713 C CA . ALA A 1 96 ? 3.770 2.610 -8.743 1.00 97.31 96 ALA A CA 1
ATOM 714 C C . ALA A 1 96 ? 3.671 3.323 -10.093 1.00 97.31 96 ALA A C 1
ATOM 716 O O . ALA A 1 96 ? 2.610 3.833 -10.447 1.00 97.31 96 ALA A O 1
ATOM 717 N N . GLU A 1 97 ? 4.759 3.320 -10.855 1.00 94.62 97 GLU A N 1
ATOM 718 C CA . GLU A 1 97 ? 4.818 3.924 -12.186 1.00 94.62 97 GLU A CA 1
ATOM 719 C C . GLU A 1 97 ? 5.419 2.943 -13.196 1.00 94.62 97 GLU A C 1
ATOM 721 O O . GLU A 1 97 ? 6.249 2.098 -12.861 1.00 94.62 97 GLU A O 1
ATOM 726 N N . GLY A 1 98 ? 4.996 3.060 -14.452 1.00 92.19 98 GLY A N 1
ATOM 727 C CA . GLY A 1 98 ? 5.526 2.291 -15.567 1.00 92.19 98 GLY A CA 1
ATOM 728 C C . GLY A 1 98 ? 4.529 1.284 -16.126 1.00 92.19 98 GLY A C 1
ATOM 729 O O . GLY A 1 98 ? 3.380 1.168 -15.698 1.00 92.19 98 GLY A O 1
ATOM 730 N N . LYS A 1 99 ? 4.974 0.545 -17.141 1.00 93.44 99 LYS A N 1
ATOM 731 C CA . LYS A 1 99 ? 4.130 -0.411 -17.862 1.00 93.44 99 LYS A CA 1
ATOM 732 C C . LYS A 1 99 ? 3.654 -1.531 -16.927 1.00 93.44 99 LYS A C 1
ATOM 734 O O . LYS A 1 99 ? 4.481 -2.278 -16.415 1.00 93.44 99 LYS A O 1
ATOM 739 N N . GLY A 1 100 ? 2.338 -1.664 -16.763 1.00 95.19 100 GLY A N 1
ATOM 740 C CA . GLY A 1 100 ? 1.707 -2.655 -15.880 1.00 95.19 100 GLY A CA 1
ATOM 741 C C . GLY A 1 100 ? 1.556 -2.206 -14.420 1.00 95.19 100 GLY A C 1
ATOM 742 O O . GLY A 1 100 ? 1.218 -3.018 -13.564 1.00 95.19 100 GLY A O 1
ATOM 743 N N . ALA A 1 101 ? 1.801 -0.924 -14.113 1.00 96.44 101 ALA A N 1
ATOM 744 C CA . ALA A 1 101 ? 1.644 -0.395 -12.758 1.00 96.44 101 ALA A CA 1
ATOM 745 C C . ALA A 1 101 ? 0.219 -0.586 -12.218 1.00 96.44 101 ALA A C 1
ATOM 747 O O . ALA A 1 101 ? 0.067 -1.034 -11.088 1.00 96.44 101 ALA A O 1
ATOM 748 N N . ASP A 1 102 ? -0.820 -0.323 -13.017 1.00 97.25 102 ASP A N 1
ATOM 749 C CA . ASP A 1 102 ? -2.212 -0.505 -12.586 1.00 97.25 102 ASP A CA 1
ATOM 750 C C . ASP A 1 102 ? -2.523 -1.938 -12.145 1.00 97.25 102 ASP A C 1
ATOM 752 O O . ASP A 1 102 ? -3.146 -2.137 -11.107 1.00 97.25 102 ASP A O 1
ATOM 756 N N . GLU A 1 103 ? -2.029 -2.935 -12.878 1.00 97.81 103 GLU A N 1
ATOM 757 C CA . GLU A 1 103 ? -2.248 -4.353 -12.568 1.00 97.81 103 GLU A CA 1
ATOM 758 C C . GLU A 1 103 ? -1.567 -4.742 -11.249 1.00 97.81 103 GLU A C 1
ATOM 760 O O . GLU A 1 103 ? -2.165 -5.410 -10.402 1.00 97.81 103 GLU A O 1
ATOM 765 N N . VAL A 1 104 ? -0.332 -4.270 -11.044 1.00 98.19 104 VAL A N 1
ATOM 766 C CA . VAL A 1 104 ? 0.409 -4.454 -9.788 1.00 98.19 104 VAL A CA 1
ATOM 767 C C . VAL A 1 104 ? -0.319 -3.776 -8.628 1.00 98.19 104 VAL A C 1
ATOM 769 O O . VAL A 1 104 ? -0.456 -4.356 -7.550 1.00 98.19 104 VAL A O 1
ATOM 772 N N . LEU A 1 105 ? -0.800 -2.551 -8.833 1.00 98.56 105 LEU A N 1
ATOM 773 C CA . LEU A 1 105 ? -1.512 -1.796 -7.811 1.00 98.56 105 LEU A CA 1
ATOM 774 C C . LEU A 1 105 ? -2.839 -2.457 -7.427 1.00 98.56 105 LEU A C 1
ATOM 776 O O . LEU A 1 105 ? -3.155 -2.523 -6.238 1.00 98.56 105 LEU A O 1
ATOM 780 N N . ASP A 1 106 ? -3.584 -2.979 -8.401 1.00 98.56 106 ASP A N 1
ATOM 781 C CA . ASP A 1 106 ? -4.831 -3.710 -8.170 1.00 98.56 106 ASP A CA 1
ATOM 78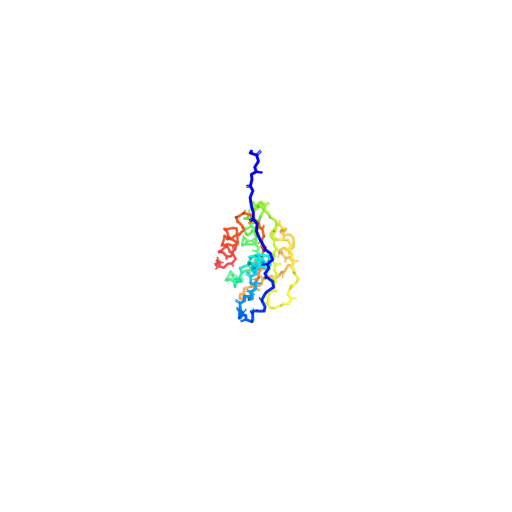2 C C . ASP A 1 106 ? -4.584 -5.013 -7.393 1.00 98.56 106 ASP A C 1
ATOM 784 O O . ASP A 1 106 ? -5.313 -5.316 -6.441 1.00 98.56 106 ASP A O 1
ATOM 788 N N . GLU A 1 107 ? -3.531 -5.767 -7.737 1.00 98.50 107 GLU A N 1
ATOM 789 C CA . GLU A 1 107 ? -3.138 -6.978 -7.003 1.00 98.50 107 GLU A CA 1
ATOM 790 C C . GLU A 1 107 ? -2.781 -6.658 -5.544 1.00 98.50 107 GLU A C 1
ATOM 792 O O . GLU A 1 107 ? -3.275 -7.308 -4.616 1.00 98.50 107 GLU A O 1
ATOM 797 N N . LEU A 1 108 ? -1.957 -5.632 -5.323 1.00 98.50 108 LEU A N 1
ATOM 798 C CA . LEU A 1 108 ? -1.516 -5.245 -3.984 1.00 98.50 108 LEU A CA 1
ATOM 799 C C . LEU A 1 108 ? -2.660 -4.692 -3.133 1.00 98.50 108 LEU A C 1
ATOM 801 O O . LEU A 1 108 ? -2.771 -5.052 -1.958 1.00 98.50 108 LEU A O 1
ATOM 805 N N . ALA A 1 109 ? -3.536 -3.875 -3.720 1.00 98.50 109 ALA A N 1
ATOM 806 C CA . ALA A 1 109 ? -4.732 -3.387 -3.044 1.00 98.50 109 ALA A CA 1
ATOM 807 C C . ALA A 1 109 ? -5.654 -4.550 -2.652 1.00 98.50 109 ALA A C 1
ATOM 809 O O . ALA A 1 109 ? -6.131 -4.603 -1.520 1.00 98.50 109 ALA A O 1
ATOM 810 N N . LYS A 1 110 ? -5.841 -5.536 -3.537 1.00 98.44 110 LYS A N 1
ATOM 811 C CA . LYS A 1 110 ? -6.628 -6.734 -3.224 1.00 98.44 110 LYS A CA 1
ATOM 812 C C . LYS A 1 110 ? -6.046 -7.511 -2.044 1.00 98.44 110 LYS A C 1
ATOM 814 O O . LYS A 1 110 ? -6.802 -7.930 -1.173 1.00 98.44 110 LYS A O 1
ATOM 819 N N . ILE A 1 111 ? -4.726 -7.703 -2.001 1.00 97.81 111 ILE A N 1
ATOM 820 C CA . ILE A 1 111 ? -4.065 -8.407 -0.891 1.00 97.81 111 ILE A CA 1
ATOM 821 C C . ILE A 1 111 ? -4.228 -7.630 0.421 1.00 97.81 111 ILE A C 1
ATOM 823 O O . ILE A 1 111 ? -4.575 -8.230 1.433 1.00 97.81 111 ILE A O 1
ATOM 827 N N . ALA A 1 112 ? -3.996 -6.315 0.407 1.00 97.12 112 ALA A N 1
ATOM 828 C CA . ALA A 1 112 ? -4.084 -5.478 1.604 1.00 97.12 112 ALA A CA 1
ATOM 829 C C . ALA A 1 112 ? -5.521 -5.341 2.143 1.00 97.12 112 ALA A C 1
ATOM 831 O O . ALA A 1 112 ? -5.715 -5.276 3.353 1.00 97.12 112 ALA A O 1
ATOM 832 N N . GLY A 1 113 ? -6.517 -5.319 1.253 1.00 97.19 113 GLY A N 1
ATOM 833 C CA . GLY A 1 113 ? -7.941 -5.250 1.594 1.00 97.19 113 GLY A CA 1
ATOM 834 C C . GLY A 1 113 ? -8.611 -6.612 1.798 1.00 97.19 113 GLY A C 1
ATOM 835 O O . GLY A 1 113 ? -9.836 -6.671 1.875 1.00 97.19 113 GLY A O 1
ATOM 836 N N . SER A 1 114 ? -7.842 -7.703 1.847 1.00 94.44 114 SER A N 1
ATOM 837 C CA . SER A 1 114 ? -8.360 -9.031 2.193 1.00 94.44 114 SER A CA 1
ATOM 838 C C . SER A 1 114 ? -8.251 -9.277 3.708 1.00 94.44 114 SER A C 1
ATOM 840 O O . SER A 1 114 ? -7.268 -8.833 4.306 1.00 94.44 114 SER A O 1
ATOM 842 N N . PRO A 1 115 ? -9.230 -9.966 4.325 1.00 88.12 115 PRO A N 1
ATOM 843 C CA . PRO A 1 115 ? -9.213 -10.299 5.752 1.00 88.12 115 PRO A CA 1
ATOM 844 C C . PRO A 1 115 ? -8.148 -11.341 6.123 1.00 88.12 115 PRO A C 1
ATOM 846 O O . PRO A 1 115 ? -7.787 -12.180 5.261 1.00 88.12 115 PRO A O 1
#

Solvent-accessible surface area (backbone atoms only — not comparable to full-atom values): 6899 Å² total; per-residue (Å²): 139,86,78,89,76,89,77,91,76,92,74,93,74,96,73,82,86,75,83,81,75,61,80,71,70,87,76,82,74,72,50,70,39,78,35,50,20,54,15,85,76,12,48,34,75,69,55,31,53,52,40,22,59,55,42,59,68,47,94,47,69,42,34,33,23,45,58,86,90,44,72,75,38,53,41,57,35,63,68,52,45,55,69,64,66,46,43,48,76,39,36,35,38,38,37,31,55,64,95,63,27,67,62,55,42,53,53,46,40,51,51,47,47,37,107

InterPro domains:
  IPR000032 Phosphocarrier protein HPr-like [PF00381] (32-111)
  IPR000032 Phosphocarrier protein HPr-like [PR00107] (42-58)
  IPR000032 Phosphocarrier protein HPr-like [PR00107] (69-84)
  IPR000032 Phosphocarrier protein HPr-like [PR00107] (84-101)
  IPR000032 Phosphocarrier protein HPr-like [PS51350] (30-115)
  IPR000032 Phosphocarrier protein HPr-like [TIGR01003] (30-111)
  IPR000032 Phosphocarrier protein HPr-like [cd00367] (34-111)
  IPR001020 Phosphotransferase system, HPr histidine phosphorylation site [PS00369] (42-49)
  IPR035895 HPr-like superfamily [G3DSA:3.30.1340.10] (30-113)
  IPR035895 HPr-like superfamily [SSF55594] (32-112)
  IPR050399 Phosphocarrier protein HPr [PTHR33705] (30-111)

pLDDT: mean 84.19, std 21.85, range [35.19, 98.56]

Organism: NCBI:txid2045107

Sequence (115 aa):
MWGMSCSDGIKSGFRHGSGWSGPAHEEDRMPERKVTVVAEVGLHARPAATFVRAATKAPMDVTVAKVPGGDPINAKSILQILALDVRQDETIVIKAEGKGADEVLDELAKIAGSP

Foldseek 3Di:
DDDDDDDDDDDDDDDDDDPPPPPDPPPDDQDKDKAAQADQAACDDPLVVVLLVLLLPDPWWKWKAWPPPGDTDTSNDSVVSVVNVGHGRTMMMMGTDDDCRVVSNVVNRVSRNDD

Secondary structure (DSSP, 8-state):
-------------------------------EEEEE--STT-SSHHHHHHHHHHHTT-SS-EEEEEETTPPPEETT-HHHHHHT---TT-EEEEEE-STTHHHHHHHHHHHHT--

Radius of gyration: 25.75 Å; Cα contacts (8 Å, |Δi|>4): 181; chains: 1; bounding box: 22×57×77 Å

Nearest PDB structures (foldseek):
  1opd-assembly1_A  TM=9.405E-01  e=5.741E-08  Escherichia coli
  3ihs-assembly2_B  TM=9.414E-01  e=9.468E-08  Bacillus anthracis str. Ames
  7x7h-assembly1_D  TM=9.309E-01  e=4.521E-07  Vibrio cholerae
  3lfg-assembly2_B  TM=9.546E-01  e=1.085E-06  Caldanaerobacter subterraneus subsp. tengcongensis MB4
  2hpr-assembly1_A  TM=9.239E-01  e=1.681E-06  Bacillus subtilis

Mean predicted aligned error: 11.28 Å